Protein AF-A0A538D277-F1 (afdb_monomer_lite)

Foldseek 3Di:
DDWDWDQDPPVGIFTWDWAADDPDDIDTGTPDHDDPPDDWDWDWDDPDAQWIWIDIPNHTDDDIHRGHPPPDDDDDDDDDDDDDPPDPDKDDDPADDDQDWDQDPNDTDGPPDDDDDDADWDADPGGITGDD

pLDDT: mean 78.28, std 13.46, range [47.62, 94.88]

Sequence (132 aa):
MQAGIAAFPQVGLRLYVEEVSRGHARRFADLGPAVVGRRYRVRVVETGRDVWLAFVNEHRVGEAAYLPTTGGSWRPVVTAESWAAGHATCNRYAYRFEAVSTLHSGRWAALADAERLGAGVTRDSSGFSALG

Structure (mmCIF, N/CA/C/O backbone):
data_AF-A0A538D277-F1
#
_entry.id   AF-A0A538D277-F1
#
loop_
_atom_site.group_PDB
_atom_site.id
_atom_site.type_symbol
_atom_site.label_atom_id
_atom_site.label_alt_id
_atom_site.label_comp_id
_atom_site.label_asym_id
_atom_site.label_entity_id
_atom_site.label_seq_id
_atom_site.pdbx_PDB_ins_code
_atom_site.Cartn_x
_atom_site.Cartn_y
_atom_site.Cartn_z
_atom_site.occupancy
_atom_site.B_iso_or_equiv
_atom_site.auth_seq_id
_atom_site.auth_comp_id
_atom_site.auth_asym_id
_atom_site.auth_atom_id
_atom_site.pdbx_PDB_model_num
ATOM 1 N N . MET A 1 1 ? 4.978 0.362 -7.626 1.00 80.19 1 MET A N 1
ATOM 2 C CA . MET A 1 1 ? 5.196 -0.446 -6.409 1.00 80.19 1 MET A CA 1
ATOM 3 C C . MET A 1 1 ? 3.935 -0.324 -5.594 1.00 80.19 1 MET A C 1
ATOM 5 O O . MET A 1 1 ? 3.429 0.785 -5.472 1.00 80.19 1 MET A O 1
ATOM 9 N N . GLN A 1 2 ? 3.440 -1.434 -5.067 1.00 87.62 2 GLN A N 1
ATOM 10 C CA . GLN A 1 2 ? 2.237 -1.476 -4.247 1.00 87.62 2 GLN A CA 1
ATOM 11 C C . GLN A 1 2 ? 2.555 -2.204 -2.943 1.00 87.62 2 GLN A C 1
ATOM 13 O O . GLN A 1 2 ? 3.404 -3.085 -2.921 1.00 87.62 2 GLN A O 1
ATOM 18 N N . ALA A 1 3 ? 1.909 -1.829 -1.848 1.00 91.06 3 ALA A N 1
ATOM 19 C CA . ALA A 1 3 ? 1.977 -2.556 -0.587 1.00 91.06 3 ALA A CA 1
ATOM 20 C C . ALA A 1 3 ? 0.627 -2.436 0.110 1.00 91.06 3 ALA A C 1
ATOM 22 O O . ALA A 1 3 ? -0.028 -1.396 0.012 1.00 91.06 3 ALA A O 1
ATOM 23 N N . GLY A 1 4 ? 0.199 -3.480 0.811 1.00 91.50 4 GLY A N 1
ATOM 24 C CA . GLY A 1 4 ? -1.114 -3.469 1.439 1.00 91.50 4 GLY A CA 1
ATOM 25 C C . GLY A 1 4 ? -1.553 -4.824 1.958 1.00 91.50 4 GLY A C 1
ATOM 26 O O . GLY A 1 4 ? -0.736 -5.656 2.347 1.00 91.50 4 GLY A O 1
ATOM 27 N N . ILE A 1 5 ? -2.869 -5.017 1.980 1.00 90.69 5 ILE A N 1
ATOM 28 C CA . ILE A 1 5 ? -3.522 -6.271 2.351 1.00 90.69 5 ILE A CA 1
ATOM 29 C C . ILE A 1 5 ? -4.198 -6.830 1.102 1.00 90.69 5 ILE A C 1
ATOM 31 O O . ILE A 1 5 ? -4.825 -6.077 0.359 1.00 90.69 5 ILE A O 1
ATOM 35 N N . ALA A 1 6 ? -4.047 -8.129 0.873 1.00 88.19 6 ALA A N 1
ATOM 36 C CA . ALA A 1 6 ? -4.737 -8.874 -0.169 1.00 88.19 6 ALA A CA 1
ATOM 37 C C . ALA A 1 6 ? -5.503 -10.040 0.463 1.00 88.19 6 ALA A C 1
ATOM 39 O O . ALA A 1 6 ? -5.053 -10.625 1.448 1.00 88.19 6 ALA A O 1
ATOM 40 N N . ALA A 1 7 ? -6.660 -10.378 -0.100 1.00 85.75 7 ALA A N 1
ATOM 41 C CA . ALA A 1 7 ? -7.422 -11.562 0.276 1.00 85.75 7 ALA A CA 1
ATOM 42 C C . ALA A 1 7 ? -7.285 -12.622 -0.816 1.00 85.75 7 ALA A C 1
ATOM 44 O O . ALA A 1 7 ? -7.560 -12.344 -1.981 1.00 85.75 7 ALA A O 1
ATOM 45 N N . PHE A 1 8 ? -6.913 -13.837 -0.427 1.00 83.12 8 PHE A N 1
ATOM 46 C CA . PHE A 1 8 ? -6.818 -14.974 -1.335 1.00 83.12 8 PHE A CA 1
ATOM 47 C C . PHE A 1 8 ? -7.792 -16.076 -0.910 1.00 83.12 8 PHE A C 1
ATOM 49 O O . PHE A 1 8 ? -7.876 -16.383 0.288 1.00 83.12 8 PHE A O 1
ATOM 56 N N . PRO A 1 9 ? -8.508 -16.711 -1.857 1.00 79.25 9 PRO A N 1
ATOM 57 C CA . PRO A 1 9 ? -9.301 -17.899 -1.564 1.00 79.25 9 PRO A CA 1
ATOM 58 C C . PRO A 1 9 ? -8.444 -18.963 -0.871 1.00 79.25 9 PRO A C 1
ATOM 60 O O . PRO A 1 9 ? -7.307 -19.190 -1.274 1.00 79.25 9 PRO A O 1
ATOM 63 N N . GLN A 1 10 ? -8.981 -19.599 0.175 1.00 81.38 10 GLN A N 1
ATOM 64 C CA . GLN A 1 10 ? -8.355 -20.691 0.949 1.00 81.38 10 GLN A CA 1
ATOM 65 C C . GLN A 1 10 ? -7.078 -20.333 1.740 1.00 81.38 10 GLN A C 1
ATOM 67 O O . GLN A 1 10 ? -6.787 -20.993 2.732 1.00 81.38 10 GLN A O 1
ATOM 72 N N . VAL A 1 11 ? -6.352 -19.278 1.364 1.00 86.94 11 VAL A N 1
ATOM 73 C CA . VAL A 1 11 ? -5.136 -18.804 2.051 1.00 86.94 11 VAL A CA 1
ATOM 74 C C . VAL A 1 11 ? -5.453 -17.720 3.090 1.00 86.94 11 VAL A C 1
ATOM 76 O O . VAL A 1 11 ? -4.772 -17.615 4.110 1.00 86.94 11 VAL A O 1
ATOM 79 N N . GLY A 1 12 ? -6.504 -16.926 2.863 1.00 87.44 12 GLY A N 1
ATOM 80 C CA . GLY A 1 12 ? -6.930 -15.856 3.765 1.00 87.44 12 GLY A CA 1
ATOM 81 C C . GLY A 1 12 ? -6.274 -14.505 3.468 1.00 87.44 12 GLY A C 1
ATOM 82 O O . GLY A 1 12 ? -5.840 -14.235 2.347 1.00 87.44 12 GLY A O 1
ATOM 83 N N . LEU A 1 13 ? -6.257 -13.621 4.469 1.00 91.06 13 LEU A N 1
ATOM 84 C CA . LEU A 1 13 ? -5.731 -12.261 4.329 1.00 91.06 13 LEU A CA 1
ATOM 85 C C . LEU A 1 13 ? -4.214 -12.249 4.498 1.00 91.06 13 LEU A C 1
ATOM 87 O O . LEU A 1 13 ? -3.702 -12.769 5.490 1.00 91.06 13 LEU A O 1
ATOM 91 N N . ARG A 1 14 ? -3.498 -11.606 3.578 1.00 93.88 14 ARG A N 1
ATOM 92 C CA . ARG A 1 14 ? -2.037 -11.485 3.591 1.00 93.88 14 ARG A CA 1
ATOM 93 C C . ARG A 1 14 ? -1.625 -10.025 3.526 1.00 93.88 14 ARG A C 1
ATOM 95 O O . ARG A 1 14 ? -2.167 -9.266 2.723 1.00 93.88 14 ARG A O 1
ATOM 102 N N . LEU A 1 15 ? -0.661 -9.639 4.354 1.00 94.25 15 LEU A N 1
ATOM 103 C CA . LEU A 1 15 ? 0.111 -8.427 4.110 1.00 94.25 15 LEU A CA 1
ATOM 104 C C . LEU A 1 15 ? 1.091 -8.701 2.978 1.00 94.25 15 LEU A C 1
ATOM 106 O O . LEU A 1 15 ? 1.681 -9.777 2.919 1.00 94.25 15 LEU A O 1
ATOM 110 N N . TYR A 1 16 ? 1.294 -7.724 2.105 1.00 94.12 16 TYR A N 1
ATOM 111 C CA . TYR A 1 16 ? 2.196 -7.899 0.978 1.00 94.12 16 TYR A CA 1
ATOM 112 C C . TYR A 1 16 ? 2.865 -6.607 0.539 1.00 94.12 16 TYR A C 1
ATOM 114 O O . TYR A 1 16 ? 2.429 -5.497 0.865 1.00 94.12 16 TYR A O 1
ATOM 122 N N . VAL A 1 17 ? 3.900 -6.792 -0.270 1.00 93.44 17 VAL A N 1
ATOM 123 C CA . VAL A 1 17 ? 4.508 -5.762 -1.102 1.00 93.44 17 VAL A CA 1
ATOM 124 C C . VAL A 1 17 ? 4.767 -6.324 -2.500 1.00 93.44 17 VAL A C 1
ATOM 126 O O . VAL A 1 17 ? 5.163 -7.475 -2.659 1.00 93.44 17 VAL A O 1
ATOM 129 N N . GLU A 1 18 ? 4.507 -5.524 -3.526 1.00 89.12 18 GLU A N 1
ATOM 130 C CA . GLU A 1 18 ? 4.946 -5.794 -4.888 1.00 89.12 18 GLU A CA 1
ATOM 131 C C . GLU A 1 18 ? 6.351 -5.249 -5.086 1.00 89.12 18 GLU A C 1
ATOM 133 O O . GLU A 1 18 ? 6.581 -4.036 -5.081 1.00 89.12 18 GLU A O 1
ATOM 138 N N . GLU A 1 19 ? 7.285 -6.154 -5.313 1.00 86.94 19 GLU A N 1
ATOM 139 C CA . GLU A 1 19 ? 8.664 -5.823 -5.619 1.00 86.94 19 GLU A CA 1
ATOM 140 C C . GLU A 1 19 ? 8.872 -5.803 -7.129 1.00 86.94 19 GLU A C 1
ATOM 142 O O . GLU A 1 19 ? 8.333 -6.631 -7.868 1.00 86.94 19 GLU A O 1
ATOM 147 N N . VAL A 1 20 ? 9.678 -4.854 -7.595 1.00 83.19 20 VAL A N 1
ATOM 148 C CA . VAL A 1 20 ? 10.060 -4.751 -9.004 1.00 83.19 20 VAL A CA 1
ATOM 149 C C . VAL A 1 20 ? 11.565 -4.569 -9.064 1.00 83.19 20 VAL A C 1
ATOM 151 O O . VAL A 1 20 ? 12.077 -3.509 -8.720 1.00 83.19 20 VAL A O 1
ATOM 154 N N . SER A 1 21 ? 12.291 -5.605 -9.468 1.00 77.75 21 SER A N 1
ATOM 155 C CA . SER A 1 21 ? 13.742 -5.529 -9.660 1.00 77.75 21 SER A CA 1
ATOM 156 C C . SER A 1 21 ? 14.070 -5.094 -11.092 1.00 77.75 21 SER A C 1
ATOM 158 O O . SER A 1 21 ? 13.259 -5.256 -12.003 1.00 77.75 21 SER A O 1
ATOM 160 N N . ARG A 1 22 ? 15.270 -4.540 -11.312 1.00 77.62 22 ARG A N 1
ATOM 161 C CA . ARG A 1 22 ? 15.720 -4.047 -12.628 1.00 77.62 22 ARG A CA 1
ATOM 162 C C . ARG A 1 22 ? 15.534 -5.098 -13.727 1.00 77.62 22 ARG A C 1
ATOM 164 O O . ARG A 1 22 ? 16.226 -6.106 -13.721 1.00 77.62 22 ARG A O 1
ATOM 171 N N . GLY A 1 23 ? 14.632 -4.841 -14.673 1.00 70.88 23 GLY A N 1
ATOM 172 C CA . GLY A 1 23 ? 14.391 -5.727 -15.819 1.00 70.88 23 GLY A CA 1
ATOM 173 C C . GLY A 1 23 ? 13.639 -7.025 -15.498 1.00 70.88 23 GLY A C 1
ATOM 174 O O . GLY A 1 23 ? 13.483 -7.855 -16.388 1.00 70.88 23 GLY A O 1
ATOM 175 N N . HIS A 1 24 ? 13.152 -7.207 -14.267 1.00 75.00 24 HIS A N 1
ATOM 176 C CA . HIS A 1 24 ? 12.383 -8.385 -13.870 1.00 75.00 24 HIS A CA 1
ATOM 177 C C . HIS A 1 24 ? 10.880 -8.098 -13.823 1.00 75.00 24 HIS A C 1
ATOM 179 O O . HIS A 1 24 ? 10.436 -6.964 -13.632 1.00 75.00 24 HIS A O 1
ATOM 185 N N . ALA A 1 25 ? 10.089 -9.163 -13.968 1.00 77.56 25 ALA A N 1
ATOM 186 C CA . ALA A 1 25 ? 8.656 -9.112 -13.723 1.00 77.56 25 ALA A CA 1
ATOM 187 C C . ALA A 1 25 ? 8.358 -8.728 -12.264 1.00 77.56 25 ALA A C 1
ATOM 189 O O . ALA A 1 25 ? 9.145 -9.005 -11.355 1.00 77.56 25 ALA A O 1
ATOM 190 N N . ARG A 1 26 ? 7.190 -8.115 -12.047 1.00 83.25 26 ARG A N 1
ATOM 191 C CA . ARG A 1 26 ? 6.679 -7.815 -10.705 1.00 83.25 26 ARG A CA 1
ATOM 192 C C . ARG A 1 26 ? 6.584 -9.099 -9.876 1.00 83.25 26 ARG A C 1
ATOM 194 O O . ARG A 1 26 ? 6.103 -10.119 -10.372 1.00 83.25 26 ARG A O 1
ATOM 201 N N . ARG A 1 27 ? 7.003 -9.038 -8.615 1.00 87.44 27 ARG A N 1
ATOM 202 C CA . ARG A 1 27 ? 6.938 -10.155 -7.670 1.00 87.44 27 ARG A CA 1
ATOM 203 C C . ARG A 1 27 ? 6.036 -9.793 -6.502 1.00 87.44 27 ARG A C 1
ATOM 205 O O . ARG A 1 27 ? 6.244 -8.776 -5.850 1.00 87.44 27 ARG A O 1
ATOM 212 N N . PHE A 1 28 ? 5.067 -10.653 -6.211 1.00 89.81 28 PHE A N 1
ATOM 213 C CA . PHE A 1 28 ? 4.292 -10.574 -4.978 1.00 89.81 28 PHE A CA 1
ATOM 214 C C . PHE A 1 28 ? 5.131 -11.137 -3.825 1.00 89.81 28 PHE A C 1
ATOM 216 O O . PHE A 1 28 ? 5.440 -12.330 -3.804 1.00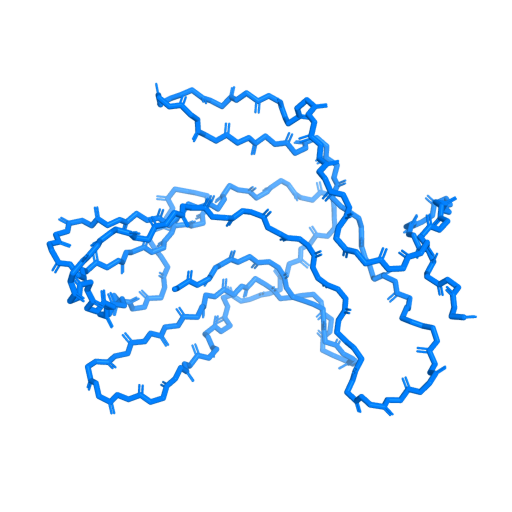 89.81 28 PHE A O 1
ATOM 223 N N . ALA A 1 29 ? 5.525 -10.286 -2.882 1.00 91.56 29 ALA A N 1
ATOM 224 C CA . ALA A 1 29 ? 6.208 -10.696 -1.664 1.00 91.56 29 ALA A CA 1
ATOM 225 C C . ALA A 1 29 ? 5.205 -10.738 -0.506 1.00 91.56 29 ALA A C 1
ATOM 227 O O . ALA A 1 29 ? 4.703 -9.708 -0.052 1.00 91.56 29 ALA A O 1
ATOM 228 N N . ASP A 1 30 ? 4.911 -11.951 -0.046 1.00 93.81 30 ASP A N 1
ATOM 229 C CA . ASP A 1 30 ? 4.047 -12.209 1.101 1.00 93.81 30 ASP A CA 1
ATOM 230 C C . ASP A 1 30 ? 4.791 -11.900 2.410 1.00 93.81 30 ASP A C 1
ATOM 232 O O . ASP A 1 30 ? 5.855 -12.454 2.681 1.00 93.81 30 ASP A O 1
ATOM 236 N N . LEU A 1 31 ? 4.226 -11.003 3.217 1.00 94.56 31 LEU A N 1
ATOM 237 C CA . LEU A 1 31 ? 4.787 -10.542 4.490 1.00 94.56 31 LEU A CA 1
ATOM 238 C C . LEU A 1 31 ? 4.158 -11.244 5.702 1.00 94.56 31 LEU A C 1
ATOM 240 O O . LEU A 1 31 ? 4.471 -10.903 6.843 1.00 94.56 31 LEU A O 1
ATOM 244 N N . GLY A 1 32 ? 3.260 -12.203 5.473 1.00 94.44 32 GLY A N 1
ATOM 245 C CA . GLY A 1 32 ? 2.560 -12.941 6.515 1.00 94.44 32 GLY A CA 1
ATOM 246 C C . GLY A 1 32 ? 1.060 -12.643 6.585 1.00 94.44 32 GLY A C 1
ATOM 247 O O . GLY A 1 32 ? 0.524 -11.819 5.837 1.00 94.44 32 GLY A O 1
ATOM 248 N N . PRO A 1 33 ? 0.347 -13.319 7.502 1.00 94.88 33 PRO A N 1
ATOM 249 C CA . PRO A 1 33 ? -1.089 -13.149 7.659 1.00 94.88 33 PRO A CA 1
ATOM 250 C C . PRO A 1 33 ? -1.451 -11.734 8.134 1.00 94.88 33 PRO A C 1
ATOM 252 O O . PRO A 1 33 ? -0.850 -11.185 9.062 1.00 94.88 33 PRO A O 1
ATOM 255 N N . ALA A 1 34 ? -2.485 -11.163 7.520 1.00 93.00 34 ALA A N 1
ATOM 256 C CA . ALA A 1 34 ? -3.144 -9.961 8.007 1.00 93.00 34 ALA A CA 1
ATOM 257 C C . ALA A 1 34 ? -4.304 -10.336 8.943 1.00 93.00 34 ALA A C 1
ATOM 259 O O . ALA A 1 34 ? -4.993 -11.334 8.740 1.00 93.00 34 ALA A O 1
ATOM 260 N N . VAL A 1 35 ? -4.524 -9.524 9.976 1.00 91.19 35 VAL A N 1
ATOM 261 C CA . VAL A 1 35 ? -5.494 -9.784 11.044 1.00 91.19 35 VAL A CA 1
ATOM 262 C C . VAL A 1 35 ? -6.569 -8.706 11.020 1.00 91.19 35 VAL A C 1
ATOM 264 O O . VAL A 1 35 ? -6.269 -7.513 11.085 1.00 91.19 35 VAL A O 1
ATOM 267 N N . VAL A 1 36 ? -7.833 -9.123 10.948 1.00 87.00 36 VAL A N 1
ATOM 268 C CA . VAL A 1 36 ? -8.981 -8.213 11.054 1.00 87.00 36 VAL A CA 1
ATOM 269 C C . VAL A 1 36 ? -8.992 -7.549 12.434 1.00 87.00 36 VAL A C 1
ATOM 271 O O . VAL A 1 36 ? -8.677 -8.177 13.440 1.00 87.00 36 VAL A O 1
ATOM 274 N N . GLY A 1 37 ? -9.327 -6.259 12.480 1.00 88.19 37 GLY A N 1
ATOM 275 C CA . GLY A 1 37 ? -9.318 -5.464 13.714 1.00 88.19 37 GLY A CA 1
ATOM 276 C C . GLY A 1 37 ? -7.936 -4.936 14.114 1.00 88.19 37 GLY A C 1
ATOM 277 O O . GLY A 1 37 ? -7.836 -4.101 15.013 1.00 88.19 37 GLY A O 1
ATOM 278 N N . ARG A 1 38 ? -6.860 -5.350 13.429 1.00 91.31 38 ARG A N 1
ATOM 279 C CA . ARG A 1 38 ? -5.524 -4.785 13.633 1.00 91.31 38 ARG A CA 1
ATOM 280 C C . ARG A 1 38 ? -5.307 -3.565 12.739 1.00 91.31 38 ARG A C 1
ATOM 282 O O . ARG A 1 38 ? -5.574 -3.590 11.541 1.00 91.31 38 ARG A O 1
ATOM 289 N N . ARG A 1 39 ? -4.749 -2.500 13.321 1.00 90.69 39 ARG A N 1
ATOM 290 C CA . ARG A 1 39 ? -4.290 -1.324 12.573 1.00 90.69 39 ARG A CA 1
ATOM 291 C C . ARG A 1 39 ? -2.944 -1.613 11.909 1.00 90.69 39 ARG A C 1
ATOM 293 O O . ARG A 1 39 ? -2.015 -2.075 12.570 1.00 90.69 39 ARG A O 1
ATOM 300 N N . TYR A 1 40 ? -2.835 -1.255 10.634 1.00 91.44 40 TYR A N 1
ATOM 301 C CA . TYR A 1 40 ? -1.597 -1.313 9.864 1.00 91.44 40 TYR A CA 1
ATOM 302 C C . TYR A 1 40 ? -1.244 0.077 9.342 1.00 91.44 40 TYR A C 1
ATOM 304 O O . TYR A 1 40 ? -2.102 0.775 8.806 1.00 91.44 40 TYR A O 1
ATOM 312 N N . ARG A 1 41 ? 0.019 0.482 9.494 1.00 91.69 41 ARG A N 1
ATOM 313 C CA . ARG A 1 41 ? 0.567 1.670 8.828 1.00 91.69 41 ARG A CA 1
ATOM 314 C C . ARG A 1 41 ? 1.398 1.215 7.649 1.00 91.69 41 ARG A C 1
ATOM 316 O O . ARG A 1 41 ? 2.438 0.602 7.856 1.00 91.69 41 ARG A O 1
ATOM 323 N N . VAL A 1 42 ? 0.936 1.495 6.441 1.00 91.12 42 VAL A N 1
ATOM 324 C CA . VAL A 1 42 ? 1.656 1.150 5.215 1.00 91.12 42 VAL A CA 1
ATOM 325 C C . VAL A 1 42 ? 2.169 2.432 4.586 1.00 91.12 42 VAL A C 1
ATOM 327 O O . VAL A 1 42 ? 1.432 3.412 4.475 1.00 91.12 42 VAL A O 1
ATOM 330 N N . ARG A 1 43 ? 3.441 2.436 4.200 1.00 89.56 43 ARG A N 1
ATOM 331 C CA . ARG A 1 43 ? 4.082 3.574 3.548 1.00 89.56 43 ARG A CA 1
ATOM 332 C C . ARG A 1 43 ? 5.017 3.073 2.459 1.00 89.56 43 ARG A C 1
ATOM 334 O O . ARG A 1 43 ? 5.807 2.167 2.694 1.00 89.56 43 ARG A O 1
ATOM 341 N N . VAL A 1 44 ? 4.950 3.696 1.291 1.00 88.88 44 VAL A N 1
ATOM 342 C CA . VAL A 1 44 ? 5.896 3.491 0.192 1.00 88.88 44 VAL A CA 1
ATOM 343 C C . VAL A 1 44 ? 6.535 4.839 -0.104 1.00 88.88 44 VAL A C 1
ATOM 345 O O . VAL A 1 44 ? 5.830 5.843 -0.184 1.00 88.88 44 VAL A O 1
ATOM 348 N N . VAL A 1 45 ? 7.862 4.883 -0.190 1.00 87.62 45 VAL A N 1
ATOM 349 C CA . VAL A 1 45 ? 8.614 6.125 -0.413 1.00 87.62 45 VAL A CA 1
ATOM 350 C C . VAL A 1 45 ? 9.713 5.918 -1.435 1.00 87.62 45 VAL A C 1
ATOM 352 O O . VAL A 1 45 ? 10.375 4.883 -1.435 1.00 87.62 45 VAL A O 1
ATOM 355 N N . GLU A 1 46 ? 9.925 6.928 -2.267 1.00 87.75 46 GLU A N 1
ATOM 356 C CA . GLU A 1 46 ? 11.122 7.041 -3.088 1.00 87.75 46 GLU A CA 1
ATOM 357 C C . GLU A 1 46 ? 12.269 7.547 -2.201 1.00 87.75 46 GLU A C 1
ATOM 359 O O . GLU A 1 46 ? 12.173 8.622 -1.610 1.00 87.75 46 GLU A O 1
ATOM 364 N N . THR A 1 47 ? 13.330 6.755 -2.042 1.00 88.62 47 THR A N 1
ATOM 365 C CA . THR A 1 47 ? 14.498 7.114 -1.207 1.00 88.62 47 THR A CA 1
ATOM 366 C C . THR A 1 47 ? 15.695 7.596 -2.020 1.00 88.62 47 THR A C 1
ATOM 368 O O . THR A 1 47 ? 16.680 8.070 -1.464 1.00 88.62 47 THR A O 1
ATOM 371 N N . GLY A 1 48 ? 15.619 7.456 -3.336 1.00 85.81 48 GLY A N 1
ATOM 372 C CA . GLY A 1 48 ? 16.576 7.932 -4.322 1.00 85.81 48 GLY A CA 1
ATOM 373 C C . GLY A 1 48 ? 15.935 7.806 -5.697 1.00 85.81 48 GLY A C 1
ATOM 374 O O . GLY A 1 48 ? 14.913 7.137 -5.820 1.00 85.81 48 GLY A O 1
ATOM 375 N N . ARG A 1 49 ? 16.517 8.431 -6.724 1.00 86.81 49 ARG A N 1
ATOM 376 C CA . ARG A 1 49 ? 15.928 8.433 -8.070 1.00 86.81 49 ARG A CA 1
ATOM 377 C C . ARG A 1 49 ? 15.582 7.012 -8.521 1.00 86.81 49 ARG A C 1
ATOM 379 O O . ARG A 1 49 ? 16.474 6.166 -8.600 1.00 86.81 49 ARG A O 1
ATOM 386 N N . ASP A 1 50 ? 14.307 6.788 -8.829 1.00 86.62 50 ASP A N 1
ATOM 387 C CA . ASP A 1 50 ? 13.742 5.519 -9.292 1.00 86.62 50 ASP A CA 1
ATOM 388 C C . ASP A 1 50 ? 13.792 4.373 -8.260 1.00 86.62 50 ASP A C 1
ATOM 390 O O . ASP A 1 50 ? 13.465 3.235 -8.598 1.00 86.62 50 ASP A O 1
ATOM 394 N N . VAL A 1 51 ? 14.202 4.625 -7.012 1.00 88.56 51 VAL A N 1
ATOM 395 C CA . VAL A 1 51 ? 14.367 3.604 -5.965 1.00 88.56 51 VAL A CA 1
ATOM 396 C C . VAL A 1 51 ? 13.326 3.794 -4.875 1.00 88.56 51 VAL A C 1
ATOM 398 O O . VAL A 1 51 ? 13.317 4.798 -4.163 1.00 88.56 51 VAL A O 1
ATOM 401 N N . TRP A 1 52 ? 12.494 2.774 -4.702 1.00 90.06 52 TRP A N 1
ATOM 402 C CA . TRP A 1 52 ? 11.345 2.791 -3.810 1.00 90.06 52 TRP A CA 1
ATOM 403 C C . TRP A 1 52 ? 11.478 1.738 -2.713 1.00 90.06 52 TRP A C 1
ATOM 405 O O . TRP A 1 52 ? 11.864 0.596 -2.970 1.00 90.06 52 TRP A O 1
ATOM 415 N N . LEU A 1 53 ? 11.129 2.121 -1.486 1.00 91.62 53 LEU A N 1
ATOM 416 C CA . LEU A 1 53 ? 11.089 1.246 -0.316 1.00 91.62 53 LEU A CA 1
ATOM 417 C C . LEU A 1 53 ? 9.682 1.207 0.279 1.00 91.62 53 LEU A C 1
ATOM 419 O O . LEU A 1 53 ? 9.007 2.236 0.364 1.00 91.62 53 LEU A O 1
ATOM 423 N N . ALA A 1 54 ? 9.277 0.031 0.761 1.00 92.81 54 ALA A N 1
ATOM 424 C CA . ALA A 1 54 ? 8.042 -0.157 1.510 1.00 92.81 54 ALA A CA 1
ATOM 425 C C . ALA A 1 54 ? 8.301 -0.328 3.008 1.00 92.81 54 ALA A C 1
ATOM 427 O O . ALA A 1 54 ? 9.307 -0.889 3.445 1.00 92.81 54 ALA A O 1
ATOM 428 N N . PHE A 1 55 ? 7.340 0.148 3.791 1.00 93.06 55 PHE A N 1
ATOM 429 C CA . PHE A 1 55 ? 7.326 0.076 5.238 1.00 93.06 55 PHE A CA 1
ATOM 430 C C . PHE A 1 55 ? 5.954 -0.389 5.716 1.00 93.06 55 PHE A C 1
ATOM 432 O O . PHE A 1 55 ? 4.926 0.122 5.262 1.00 93.06 55 PHE A O 1
ATOM 439 N N . VAL A 1 56 ? 5.943 -1.314 6.675 1.00 93.56 56 VAL A N 1
ATOM 440 C CA . VAL A 1 56 ? 4.744 -1.723 7.414 1.00 93.56 56 VAL A CA 1
ATOM 441 C C . VAL A 1 56 ? 5.007 -1.522 8.897 1.00 93.56 56 VAL A C 1
ATOM 443 O O . VAL A 1 56 ? 5.972 -2.045 9.446 1.00 93.56 56 VAL A O 1
ATOM 446 N N . ASN A 1 57 ? 4.145 -0.753 9.559 1.00 92.88 57 ASN A N 1
ATOM 447 C CA . ASN A 1 57 ? 4.296 -0.365 10.961 1.00 92.88 57 ASN A CA 1
ATOM 448 C C . ASN A 1 57 ? 5.697 0.204 11.248 1.00 92.88 57 ASN A C 1
ATOM 450 O O . ASN A 1 57 ? 6.341 -0.202 12.208 1.00 92.88 57 ASN A O 1
ATOM 454 N N . GLU A 1 58 ? 6.166 1.104 10.379 1.00 92.31 58 GLU A N 1
ATOM 455 C CA . GLU A 1 58 ? 7.500 1.738 10.400 1.00 92.31 58 GLU A CA 1
ATOM 456 C C . GLU A 1 58 ? 8.705 0.812 10.153 1.00 92.31 58 GLU A C 1
ATOM 458 O O . GLU A 1 58 ? 9.831 1.296 10.054 1.00 92.31 58 GLU A O 1
ATOM 463 N N . HIS A 1 59 ? 8.501 -0.492 9.964 1.00 94.62 59 HIS A N 1
ATOM 464 C CA . HIS A 1 59 ? 9.578 -1.426 9.639 1.00 94.62 59 HIS A CA 1
ATOM 465 C C . HIS A 1 59 ? 9.722 -1.551 8.125 1.00 94.62 59 HIS A C 1
ATOM 467 O O . HIS A 1 59 ? 8.720 -1.731 7.432 1.00 94.62 59 HIS A O 1
ATOM 473 N N . ARG A 1 60 ? 10.957 -1.478 7.609 1.00 94.75 60 ARG A N 1
ATOM 474 C CA . ARG A 1 60 ? 11.244 -1.762 6.193 1.00 94.75 60 ARG A CA 1
ATOM 475 C C . ARG A 1 60 ? 10.853 -3.207 5.887 1.00 94.75 60 ARG A C 1
ATOM 477 O O . ARG A 1 60 ? 11.238 -4.112 6.624 1.00 94.75 60 ARG A O 1
ATOM 484 N N . VAL A 1 61 ? 10.127 -3.409 4.794 1.00 93.31 61 VAL A N 1
ATOM 485 C CA . VAL A 1 61 ? 9.680 -4.729 4.338 1.00 93.31 61 VAL A CA 1
ATOM 486 C C . VAL A 1 61 ? 10.017 -4.942 2.869 1.00 93.31 61 VAL A C 1
ATOM 488 O O . VAL A 1 61 ? 10.014 -3.991 2.086 1.00 93.31 61 VAL A O 1
ATOM 491 N N . GLY A 1 62 ? 10.272 -6.200 2.516 1.00 89.25 62 GLY A N 1
ATOM 492 C CA . GLY A 1 62 ? 10.641 -6.599 1.163 1.00 89.25 62 GLY A CA 1
ATOM 493 C C . GLY A 1 62 ? 11.955 -5.993 0.669 1.00 89.25 62 GLY A C 1
ATOM 494 O O . GLY A 1 62 ? 12.719 -5.359 1.410 1.00 89.25 62 GLY A O 1
ATOM 495 N N . GLU A 1 63 ? 12.201 -6.207 -0.615 1.00 89.50 63 GLU A N 1
ATOM 496 C CA . GLU A 1 63 ? 13.330 -5.638 -1.339 1.00 89.50 63 GLU A CA 1
ATOM 497 C C . GLU A 1 63 ? 13.040 -4.246 -1.906 1.00 89.50 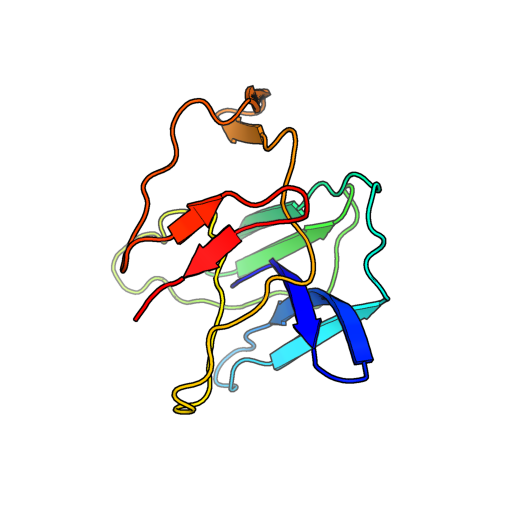63 GLU A C 1
ATOM 499 O O . GLU A 1 63 ? 11.895 -3.809 -2.040 1.00 89.50 63 GLU A O 1
ATOM 504 N N . ALA A 1 64 ? 14.112 -3.524 -2.245 1.00 89.00 64 ALA A N 1
ATOM 505 C CA . ALA A 1 64 ? 13.980 -2.247 -2.934 1.00 89.00 64 ALA A CA 1
ATOM 506 C C . ALA A 1 64 ? 13.417 -2.457 -4.345 1.00 89.00 64 ALA A C 1
ATOM 508 O O . ALA A 1 64 ? 13.909 -3.298 -5.100 1.00 89.00 64 ALA A O 1
ATOM 509 N N . ALA A 1 65 ? 12.417 -1.657 -4.716 1.00 88.19 65 ALA A N 1
ATOM 510 C CA . ALA A 1 65 ? 11.879 -1.656 -6.066 1.00 88.19 65 ALA A CA 1
ATOM 511 C C . ALA A 1 65 ? 12.569 -0.582 -6.916 1.00 88.19 65 ALA A C 1
ATOM 513 O O . ALA A 1 65 ? 12.694 0.567 -6.494 1.00 88.19 65 ALA A O 1
ATOM 514 N N . TYR A 1 66 ? 12.983 -0.949 -8.127 1.00 87.94 66 TYR A N 1
ATOM 515 C CA . TYR A 1 66 ? 13.470 -0.024 -9.142 1.00 87.94 66 TYR A CA 1
ATOM 516 C C . TYR A 1 66 ? 12.363 0.257 -10.159 1.00 87.94 66 TYR A C 1
ATOM 518 O O . TYR A 1 66 ? 11.955 -0.633 -10.907 1.00 87.94 66 TYR A O 1
ATOM 526 N N . LEU A 1 67 ? 11.875 1.494 -10.181 1.00 84.88 67 LEU A N 1
ATOM 527 C CA . LEU A 1 67 ? 10.781 1.944 -11.037 1.00 84.88 67 LEU A CA 1
ATOM 528 C C . LEU A 1 67 ? 11.197 3.225 -11.759 1.00 84.88 67 LEU A C 1
ATOM 530 O O . LEU A 1 67 ? 11.015 4.309 -11.200 1.00 84.88 67 LEU A O 1
ATOM 534 N N . PRO A 1 68 ? 11.756 3.110 -12.978 1.00 84.44 68 PRO A N 1
ATOM 535 C CA . PRO A 1 68 ? 12.265 4.258 -13.704 1.00 84.44 68 PRO A CA 1
ATOM 536 C C . PRO A 1 68 ? 11.145 5.236 -14.043 1.00 84.44 68 PRO A C 1
ATOM 538 O O . PRO A 1 68 ? 10.129 4.857 -14.629 1.00 84.44 68 PRO A O 1
ATOM 541 N N . THR A 1 69 ? 11.349 6.508 -13.710 1.00 72.25 69 THR A N 1
ATOM 542 C CA . THR A 1 69 ? 10.462 7.599 -14.104 1.00 72.25 69 THR A CA 1
ATOM 543 C C . THR A 1 69 ? 11.045 8.341 -15.305 1.00 72.25 69 THR A C 1
ATOM 545 O O . THR A 1 69 ? 11.414 9.514 -15.255 1.00 72.25 69 THR A O 1
ATOM 548 N N . THR A 1 70 ? 11.182 7.654 -16.440 1.00 66.19 70 THR A N 1
ATOM 549 C CA . THR A 1 70 ? 11.596 8.296 -17.697 1.00 66.19 70 THR A CA 1
ATOM 550 C C . THR A 1 70 ? 10.536 9.315 -18.138 1.00 66.19 70 THR A C 1
ATOM 552 O O . THR A 1 70 ? 9.620 8.977 -18.878 1.00 66.19 70 THR A O 1
ATOM 555 N N . GLY A 1 71 ? 10.646 10.556 -17.649 1.00 63.66 71 GLY A N 1
ATOM 556 C CA . GLY A 1 71 ? 9.829 11.705 -18.056 1.00 63.66 71 GLY A CA 1
ATOM 557 C C . GLY A 1 71 ? 8.777 12.211 -17.059 1.00 63.66 71 GLY A C 1
ATOM 558 O O . GLY A 1 71 ? 7.968 13.047 -17.449 1.00 63.66 71 GLY A O 1
ATOM 559 N N . GLY A 1 72 ? 8.748 11.763 -15.797 1.00 68.62 72 GLY A N 1
ATOM 560 C CA . GLY A 1 72 ? 7.728 12.236 -14.847 1.00 68.62 72 GLY A CA 1
ATOM 561 C C . GLY A 1 72 ? 7.937 11.795 -13.400 1.00 68.62 72 GLY A C 1
ATOM 562 O O . GLY A 1 72 ? 9.007 11.323 -13.037 1.00 68.62 72 GLY A O 1
ATOM 563 N N . SER A 1 73 ? 6.909 11.951 -12.568 1.00 71.00 73 SER A N 1
ATOM 564 C CA . SER A 1 73 ? 6.843 11.392 -11.215 1.00 71.00 73 SER A CA 1
ATOM 565 C C . SER A 1 73 ? 5.608 10.504 -11.081 1.00 71.00 73 SER A C 1
ATOM 567 O O . SER A 1 73 ? 4.564 10.769 -11.684 1.00 71.00 73 SER A O 1
ATOM 569 N N . TRP A 1 74 ? 5.713 9.434 -10.292 1.00 74.94 74 TRP A N 1
ATOM 570 C CA . TRP A 1 74 ? 4.546 8.631 -9.936 1.00 74.94 74 TRP A CA 1
ATOM 571 C C . TRP A 1 74 ? 3.711 9.389 -8.910 1.00 74.94 74 TRP A C 1
ATOM 573 O O . TRP A 1 74 ? 4.217 9.813 -7.870 1.00 74.94 74 TRP A O 1
ATOM 583 N N . ARG A 1 75 ? 2.415 9.549 -9.184 1.00 75.31 75 ARG A N 1
ATOM 584 C CA . ARG A 1 75 ? 1.484 10.072 -8.182 1.00 75.31 75 ARG A CA 1
ATOM 585 C C . ARG A 1 75 ? 1.172 8.961 -7.176 1.00 75.31 75 ARG A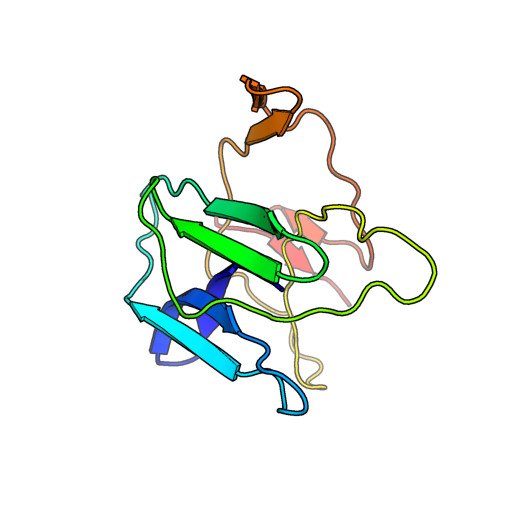 C 1
ATOM 587 O O . ARG A 1 75 ? 0.865 7.849 -7.607 1.00 75.31 75 ARG A O 1
ATOM 594 N N . PRO A 1 76 ? 1.239 9.225 -5.860 1.00 72.94 76 PRO A N 1
ATOM 595 C CA . PRO A 1 76 ? 0.843 8.236 -4.872 1.00 72.94 76 PRO A CA 1
ATOM 596 C C . PRO A 1 76 ? -0.659 7.973 -4.992 1.00 72.94 76 PRO A C 1
ATOM 598 O O . PRO A 1 76 ? -1.456 8.907 -5.074 1.00 72.94 76 PRO A O 1
ATOM 601 N N . VAL A 1 77 ? -1.039 6.698 -4.983 1.00 76.62 77 VAL A N 1
ATOM 602 C CA . VAL A 1 77 ? -2.435 6.257 -5.010 1.00 76.62 77 VAL A CA 1
ATOM 603 C C . VAL A 1 77 ? -2.654 5.307 -3.841 1.00 76.62 77 VAL A C 1
ATOM 605 O O . VAL A 1 77 ? -1.844 4.414 -3.597 1.00 76.62 77 VAL A O 1
ATOM 608 N N . VAL A 1 78 ? -3.754 5.505 -3.118 1.00 75.56 78 VAL A N 1
ATOM 609 C CA . VAL A 1 78 ? -4.269 4.550 -2.134 1.00 75.56 78 VAL A CA 1
ATOM 610 C C . VAL A 1 78 ? -5.574 4.018 -2.698 1.00 75.56 78 VAL A C 1
ATOM 612 O O . VAL A 1 78 ? -6.478 4.797 -2.987 1.00 75.56 78 VAL A O 1
ATOM 615 N N . THR A 1 79 ? -5.660 2.706 -2.884 1.00 75.00 79 THR A N 1
ATOM 616 C CA . THR A 1 79 ? -6.826 2.057 -3.486 1.00 75.00 79 THR A CA 1
ATOM 617 C C . THR A 1 79 ? -7.224 0.815 -2.697 1.00 75.00 79 THR A C 1
ATOM 619 O O . THR A 1 79 ? -6.401 0.200 -2.015 1.00 75.00 79 THR A O 1
ATOM 622 N N . ALA A 1 80 ? -8.499 0.456 -2.800 1.00 72.38 80 ALA A N 1
ATOM 623 C CA . ALA A 1 80 ? -9.024 -0.837 -2.405 1.00 72.38 80 ALA A CA 1
ATOM 624 C C . ALA A 1 80 ? -9.681 -1.448 -3.642 1.00 72.38 80 ALA A C 1
ATOM 626 O O . ALA A 1 80 ? -10.611 -0.870 -4.200 1.00 72.38 80 ALA A O 1
ATOM 627 N N . GLU A 1 81 ? -9.194 -2.608 -4.069 1.00 68.81 81 GLU A N 1
ATOM 628 C CA . GLU A 1 81 ? -9.691 -3.289 -5.259 1.00 68.81 81 GLU A CA 1
ATOM 629 C C . GLU A 1 81 ? -10.288 -4.644 -4.878 1.00 68.81 81 GLU A C 1
ATOM 631 O O . GLU A 1 81 ? -9.743 -5.374 -4.049 1.00 68.81 81 GLU A O 1
ATOM 636 N N . SER A 1 82 ? -11.412 -4.984 -5.504 1.00 67.00 82 SER A N 1
ATOM 637 C CA . SER A 1 82 ? -11.902 -6.359 -5.580 1.00 67.00 82 SER A CA 1
ATOM 638 C C . SER A 1 82 ? -11.758 -6.839 -7.014 1.00 67.00 82 SER A C 1
ATOM 640 O O . SER A 1 82 ? -12.494 -6.385 -7.893 1.00 67.00 82 SER A O 1
ATOM 642 N N . TRP A 1 83 ? -10.833 -7.760 -7.247 1.00 61.94 83 TRP A N 1
ATOM 643 C CA . TRP A 1 83 ? -10.594 -8.306 -8.573 1.00 61.94 83 TRP A CA 1
ATOM 644 C C . TRP A 1 83 ? -11.283 -9.667 -8.733 1.00 61.94 83 TRP A C 1
ATOM 646 O O . TRP A 1 83 ? -11.066 -10.570 -7.927 1.00 61.94 83 TRP A O 1
ATOM 656 N N . ALA A 1 84 ? -12.112 -9.811 -9.773 1.00 61.53 84 ALA A N 1
ATOM 657 C CA . ALA A 1 84 ? -12.640 -11.097 -10.232 1.00 61.53 84 ALA A CA 1
ATOM 658 C C . ALA A 1 84 ? -11.945 -11.474 -11.543 1.00 61.53 84 ALA A C 1
ATOM 660 O O . ALA A 1 84 ? -12.018 -10.726 -12.517 1.00 61.53 84 ALA A O 1
ATOM 661 N N . ALA A 1 85 ? -11.317 -12.648 -11.585 1.00 55.16 85 ALA A N 1
ATOM 662 C CA . ALA A 1 85 ? -10.627 -13.195 -12.754 1.00 55.16 85 ALA A CA 1
ATOM 663 C C . ALA A 1 85 ? -11.588 -13.621 -13.887 1.00 55.16 85 ALA A C 1
ATOM 665 O O . ALA A 1 85 ? -11.621 -14.787 -14.264 1.00 55.16 85 ALA A O 1
ATOM 666 N N . GLY A 1 86 ? -12.429 -12.721 -14.401 1.00 52.22 86 GLY A N 1
ATOM 667 C CA . GLY A 1 86 ? -13.350 -13.019 -15.507 1.00 52.22 86 GLY A CA 1
ATOM 668 C C . GLY A 1 86 ? -14.557 -13.900 -15.150 1.00 52.22 86 GLY A C 1
ATOM 669 O O . GLY A 1 86 ? -15.280 -14.323 -16.047 1.00 52.22 86 GLY A O 1
ATOM 670 N N . HIS A 1 87 ? -14.817 -14.164 -13.866 1.00 53.62 87 HIS A N 1
ATOM 671 C CA . HIS A 1 87 ? -16.028 -14.858 -13.419 1.00 53.62 87 HIS A CA 1
ATOM 672 C C . HIS A 1 87 ? -17.126 -13.857 -13.033 1.00 53.62 87 HIS A C 1
ATOM 674 O O . HIS A 1 87 ? -16.883 -12.927 -12.269 1.00 53.62 87 HIS A O 1
ATOM 680 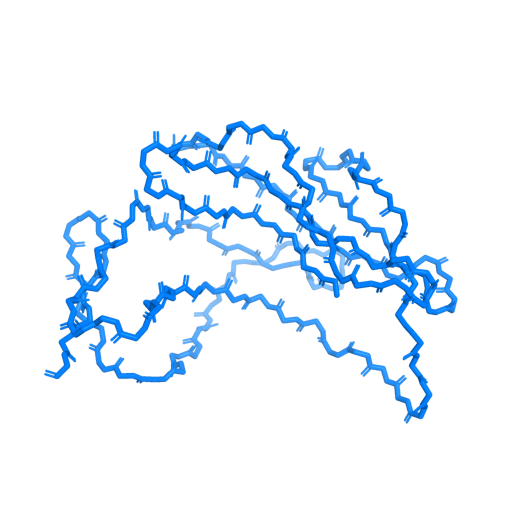N N . ALA A 1 88 ? -18.348 -14.084 -13.525 1.00 51.16 88 ALA A N 1
ATOM 681 C CA . ALA A 1 88 ? -19.536 -13.246 -13.307 1.00 51.16 88 ALA A CA 1
ATOM 682 C C . ALA A 1 88 ? -20.128 -13.317 -11.880 1.00 51.16 88 ALA A C 1
ATOM 684 O O . ALA A 1 88 ? -21.258 -12.898 -11.645 1.00 51.16 88 ALA A O 1
ATOM 685 N N . THR A 1 89 ? -19.409 -13.887 -10.913 1.00 55.72 89 THR A N 1
ATOM 686 C CA . THR A 1 89 ? -19.882 -13.982 -9.530 1.00 55.72 89 THR A CA 1
ATOM 687 C C . THR A 1 89 ? -19.556 -12.699 -8.776 1.00 55.72 89 THR A C 1
ATOM 689 O O . THR A 1 89 ? -18.402 -12.274 -8.775 1.00 55.72 89 THR A O 1
ATOM 692 N N . CYS A 1 90 ? -20.545 -12.112 -8.091 1.00 57.38 90 CYS A N 1
ATOM 693 C CA . CYS A 1 90 ? -20.338 -10.966 -7.205 1.00 57.38 90 CYS A CA 1
ATOM 694 C C . CYS A 1 90 ? -19.176 -11.239 -6.237 1.00 57.38 90 CYS A C 1
ATOM 696 O O . CYS A 1 90 ? -19.235 -12.175 -5.433 1.00 57.38 90 CYS A O 1
ATOM 698 N N . ASN A 1 91 ? -18.135 -10.406 -6.285 1.00 57.22 91 ASN A N 1
ATOM 699 C CA . ASN A 1 91 ? -17.060 -10.455 -5.303 1.00 57.22 91 ASN A CA 1
ATOM 700 C C . ASN A 1 91 ? -17.637 -10.139 -3.920 1.00 57.22 91 ASN A C 1
ATOM 702 O O . ASN A 1 91 ? -18.180 -9.057 -3.695 1.00 57.22 91 ASN A O 1
ATOM 706 N N . ARG A 1 92 ? -17.509 -11.077 -2.978 1.00 63.44 92 ARG A N 1
ATOM 707 C CA . ARG A 1 92 ? -17.706 -10.782 -1.557 1.00 63.44 92 ARG A CA 1
ATOM 708 C C . ARG A 1 92 ? -16.394 -10.251 -1.001 1.00 63.44 92 ARG A C 1
ATOM 710 O O . ARG A 1 92 ? -15.347 -10.867 -1.191 1.00 63.44 92 ARG A O 1
ATOM 717 N N . TYR A 1 93 ? -16.444 -9.132 -0.292 1.00 67.75 93 TYR A N 1
ATOM 718 C CA . TYR A 1 93 ? -15.264 -8.613 0.390 1.00 67.75 93 TYR A CA 1
ATOM 719 C C . TYR A 1 93 ? -15.034 -9.400 1.681 1.00 67.75 93 TYR A C 1
ATOM 721 O O . TYR A 1 93 ? -15.941 -9.551 2.496 1.00 67.75 93 TYR A O 1
ATOM 729 N N . ALA A 1 94 ? -13.809 -9.889 1.876 1.00 69.56 94 ALA A N 1
ATOM 730 C CA . ALA A 1 94 ? -13.419 -10.601 3.095 1.00 69.56 94 ALA A CA 1
ATOM 731 C C . ALA A 1 94 ? -13.166 -9.657 4.288 1.00 69.56 94 ALA A C 1
ATOM 733 O O . ALA A 1 94 ? -13.080 -10.105 5.429 1.00 69.56 94 ALA A O 1
ATOM 734 N N . TYR A 1 95 ? -13.011 -8.357 4.026 1.00 73.94 95 TYR A N 1
ATOM 735 C CA . TYR A 1 95 ? -12.792 -7.322 5.029 1.00 73.94 95 TYR A CA 1
ATOM 736 C C . TYR A 1 95 ? -13.206 -5.951 4.484 1.00 73.94 95 TYR A C 1
ATOM 738 O O . TYR A 1 95 ? -13.317 -5.752 3.274 1.00 73.94 95 TYR A O 1
ATOM 746 N N . ARG A 1 96 ? -13.382 -4.988 5.391 1.00 76.25 96 ARG A N 1
ATOM 747 C CA . ARG A 1 96 ? -13.482 -3.562 5.065 1.00 76.25 96 ARG A CA 1
ATOM 748 C C . ARG A 1 96 ? -12.385 -2.793 5.783 1.00 76.25 96 ARG A C 1
ATOM 750 O O . ARG A 1 96 ? -11.959 -3.187 6.867 1.00 76.25 96 ARG A O 1
ATOM 757 N N . PHE A 1 97 ? -11.957 -1.686 5.194 1.00 77.56 97 PHE A N 1
ATOM 758 C CA . PHE A 1 97 ? -11.112 -0.735 5.898 1.00 77.56 97 PHE A CA 1
ATOM 759 C C . PHE A 1 97 ? -11.978 0.194 6.752 1.00 77.56 97 PHE A C 1
ATOM 761 O O . PHE A 1 97 ? -13.018 0.674 6.306 1.00 77.56 97 PHE A O 1
ATOM 768 N N . GLU A 1 98 ? -11.533 0.458 7.976 1.00 78.00 98 GLU A N 1
ATOM 769 C CA . GLU A 1 98 ? -12.134 1.436 8.882 1.00 78.00 98 GLU A CA 1
ATOM 770 C C . GLU A 1 98 ? -11.063 2.409 9.370 1.00 78.00 98 GLU A C 1
ATOM 772 O O . GLU A 1 98 ? -9.888 2.046 9.451 1.00 78.00 98 GLU A O 1
ATOM 777 N N . ALA A 1 99 ? -11.474 3.638 9.708 1.00 83.69 99 ALA A N 1
ATOM 778 C CA . ALA A 1 99 ? -10.585 4.695 10.198 1.00 83.69 99 ALA A CA 1
ATOM 779 C C . ALA A 1 99 ? -9.340 4.892 9.308 1.00 83.6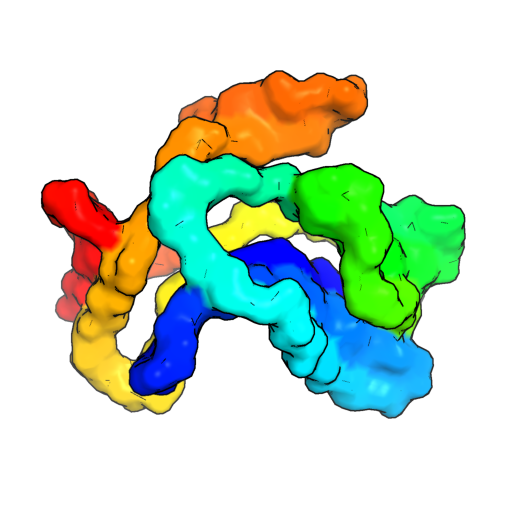9 99 ALA A C 1
ATOM 781 O O . ALA A 1 99 ? -8.207 4.945 9.793 1.00 83.69 99 ALA A O 1
ATOM 782 N N . VAL A 1 100 ? -9.562 4.961 7.991 1.00 81.88 100 VAL A N 1
ATOM 783 C CA . VAL A 1 100 ? -8.496 5.173 7.010 1.00 81.88 100 VAL A CA 1
ATOM 784 C C . VAL A 1 100 ? -7.936 6.579 7.177 1.00 81.88 100 VAL A C 1
ATOM 786 O O . VAL A 1 100 ? -8.676 7.560 7.240 1.00 81.88 100 VAL A O 1
ATOM 789 N N . SER A 1 101 ? -6.614 6.673 7.226 1.00 85.81 101 SER A N 1
ATOM 790 C CA . SER A 1 101 ? -5.887 7.935 7.212 1.00 85.81 101 SER A CA 1
ATOM 791 C C . SER A 1 101 ? -4.836 7.918 6.118 1.00 85.81 101 SER A C 1
ATOM 793 O O . SER A 1 101 ? -4.279 6.867 5.802 1.00 85.81 101 SER A O 1
ATOM 795 N N . THR A 1 102 ? -4.530 9.090 5.578 1.00 84.12 102 THR A N 1
ATOM 796 C CA . THR A 1 102 ? -3.428 9.291 4.638 1.00 84.12 102 THR A CA 1
ATOM 797 C C . THR A 1 102 ? -2.371 10.183 5.274 1.00 84.12 102 THR A C 1
ATOM 799 O O . THR A 1 102 ? -2.671 11.064 6.084 1.00 84.12 102 THR A O 1
ATOM 802 N N . LEU A 1 103 ? -1.106 9.910 4.956 1.00 80.88 103 LEU A N 1
ATOM 803 C CA . LEU A 1 103 ? 0.012 10.738 5.385 1.00 80.88 103 LEU A CA 1
ATOM 804 C C . LEU A 1 103 ? 0.218 11.836 4.343 1.00 80.88 103 LEU A C 1
ATOM 806 O O . LEU A 1 103 ? 0.666 11.560 3.232 1.00 80.88 103 LEU A O 1
ATOM 810 N N . HIS A 1 104 ? -0.084 13.075 4.712 1.00 76.75 104 HIS A N 1
ATOM 811 C CA . HIS A 1 104 ? 0.144 14.245 3.874 1.00 76.75 104 HIS A CA 1
ATOM 812 C C . HIS A 1 104 ? 1.024 15.239 4.632 1.00 76.75 104 HIS A C 1
ATOM 814 O O . HIS A 1 104 ? 0.753 15.557 5.789 1.00 76.75 104 HIS A O 1
ATOM 820 N N . SER A 1 105 ? 2.107 15.705 4.004 1.00 81.06 105 SER A N 1
ATOM 821 C CA . SER A 1 105 ? 3.030 16.686 4.603 1.00 81.06 105 SER A CA 1
ATOM 822 C C . SER A 1 105 ? 3.510 16.302 6.018 1.00 81.06 105 SER A C 1
ATOM 824 O O . SER A 1 105 ? 3.603 17.135 6.916 1.00 81.06 105 SER A O 1
ATOM 826 N N . GLY A 1 106 ? 3.770 15.007 6.239 1.00 81.06 106 GLY A N 1
ATOM 827 C CA . GLY A 1 106 ? 4.269 14.470 7.511 1.00 81.06 106 GLY A CA 1
ATOM 828 C C . GLY A 1 106 ? 3.219 14.275 8.611 1.00 81.06 106 GLY A C 1
ATOM 829 O O . GLY A 1 106 ? 3.573 13.843 9.706 1.00 81.06 106 GLY A O 1
ATOM 830 N N . ARG A 1 107 ? 1.934 14.544 8.348 1.00 84.75 107 ARG A N 1
ATOM 831 C CA . ARG A 1 107 ? 0.842 14.334 9.311 1.00 84.75 107 ARG A CA 1
ATOM 832 C C . ARG A 1 107 ? -0.184 13.344 8.779 1.00 84.75 107 ARG A C 1
ATOM 834 O O . ARG A 1 107 ? -0.577 13.404 7.617 1.00 84.75 107 ARG A O 1
ATOM 841 N N . TRP A 1 108 ? -0.609 12.422 9.639 1.00 84.31 108 TRP A N 1
ATOM 842 C CA . TRP A 1 108 ? -1.737 11.545 9.342 1.00 84.31 108 TRP A CA 1
ATOM 843 C C . TRP A 1 108 ? -3.029 12.338 9.502 1.00 84.31 108 TRP A C 1
ATOM 845 O O . TRP A 1 108 ? -3.295 12.872 10.577 1.00 84.31 108 TRP A O 1
ATOM 855 N N . ALA A 1 109 ? -3.822 12.400 8.441 1.00 85.88 109 ALA A N 1
ATOM 856 C CA . ALA A 1 109 ? -5.159 12.970 8.457 1.00 85.88 109 ALA A CA 1
ATOM 857 C C . ALA A 1 109 ? -6.171 11.877 8.113 1.00 85.88 109 ALA A C 1
ATOM 859 O O . ALA A 1 109 ? -5.882 10.998 7.299 1.00 85.88 109 ALA A O 1
ATOM 860 N N . ALA A 1 110 ? -7.347 11.908 8.743 1.00 85.25 110 ALA A N 1
ATOM 861 C CA . ALA A 1 110 ? -8.441 11.027 8.354 1.0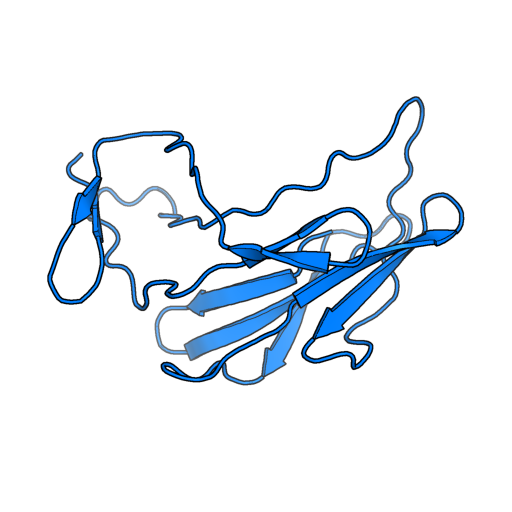0 85.25 110 ALA A CA 1
ATOM 862 C C . ALA A 1 110 ? -8.788 11.260 6.877 1.00 85.25 110 ALA A C 1
ATOM 864 O O . ALA A 1 110 ? -8.832 12.403 6.421 1.00 85.25 110 ALA A O 1
ATOM 865 N N . LEU A 1 111 ? -9.003 10.173 6.137 1.00 79.88 111 LEU A N 1
ATOM 866 C CA . LEU A 1 111 ? -9.469 10.245 4.761 1.00 79.88 111 LEU A CA 1
ATOM 867 C C . LEU A 1 111 ? -10.894 10.808 4.783 1.00 79.88 111 LEU A C 1
ATOM 869 O O . LEU A 1 111 ? -11.810 10.136 5.253 1.00 79.88 111 LEU A O 1
ATOM 873 N N . ALA A 1 112 ? -11.044 12.058 4.345 1.00 71.56 112 ALA A N 1
ATOM 874 C CA . ALA A 1 112 ? -12.319 12.770 4.371 1.00 71.56 112 ALA A CA 1
ATOM 875 C C . ALA A 1 112 ? -13.189 12.443 3.149 1.00 71.56 112 ALA A C 1
ATOM 877 O O . ALA A 1 112 ? -14.383 12.220 3.307 1.00 71.56 112 ALA A O 1
ATOM 878 N N . ASP A 1 113 ? -12.568 12.339 1.970 1.00 66.25 113 ASP A N 1
ATOM 879 C CA . ASP A 1 113 ? -13.232 12.017 0.708 1.00 66.25 113 ASP A CA 1
ATOM 880 C C . ASP A 1 113 ? -12.578 10.803 0.047 1.00 66.25 113 ASP A C 1
ATOM 882 O O . ASP A 1 113 ? -11.351 10.673 0.011 1.00 66.25 113 ASP A O 1
ATOM 886 N N . ALA A 1 114 ? -13.411 9.913 -0.488 1.00 66.44 114 ALA A N 1
ATOM 887 C CA . ALA A 1 114 ? -12.992 8.774 -1.291 1.00 66.44 114 ALA A CA 1
ATOM 888 C C . ALA A 1 114 ? -13.834 8.731 -2.568 1.00 66.44 114 ALA A C 1
ATOM 890 O O . ALA A 1 114 ? -15.063 8.696 -2.512 1.00 66.44 114 ALA A O 1
ATOM 891 N N . GLU A 1 115 ? -13.171 8.719 -3.721 1.00 63.97 115 GLU A N 1
ATOM 892 C CA . GLU A 1 115 ? -13.838 8.550 -5.006 1.00 63.97 115 GLU A CA 1
ATOM 893 C C . GLU A 1 115 ? -14.038 7.060 -5.298 1.00 63.97 115 GLU A C 1
ATOM 895 O O . GLU A 1 115 ? -13.117 6.249 -5.178 1.00 63.97 115 GLU A O 1
ATOM 900 N N . ARG A 1 116 ? -15.258 6.694 -5.696 1.00 63.28 116 ARG A N 1
ATOM 901 C CA . ARG A 1 116 ? -15.566 5.349 -6.180 1.00 63.28 116 ARG A CA 1
ATOM 902 C C . ARG A 1 116 ? -15.319 5.286 -7.684 1.00 63.28 116 ARG A C 1
ATOM 904 O O . ARG A 1 116 ? -16.077 5.872 -8.450 1.00 63.28 116 ARG A O 1
ATOM 911 N N . LEU A 1 117 ? -14.337 4.492 -8.099 1.00 57.50 117 LEU A N 1
ATOM 912 C CA . LEU A 1 117 ? -14.099 4.180 -9.508 1.00 57.50 117 LEU A CA 1
ATOM 913 C C . LEU A 1 117 ? -14.785 2.846 -9.861 1.00 57.50 117 LEU A C 1
ATOM 915 O O . LEU A 1 117 ? -14.336 1.794 -9.414 1.00 57.50 117 LEU A O 1
ATOM 919 N N . GLY A 1 118 ? -15.880 2.874 -10.636 1.00 60.84 118 GLY A N 1
ATOM 920 C CA . GLY A 1 118 ? -16.558 1.667 -11.149 1.00 60.84 118 GLY A CA 1
ATOM 921 C C . GLY A 1 118 ? -18.036 1.497 -10.752 1.00 60.84 118 GLY A C 1
ATOM 922 O O . GLY A 1 118 ? -18.715 2.462 -10.397 1.00 60.84 118 GLY A O 1
ATOM 923 N N . ALA A 1 119 ? -18.542 0.259 -10.866 1.00 57.88 119 ALA A N 1
ATOM 924 C CA . ALA A 1 119 ? -19.955 -0.099 -10.685 1.00 57.88 119 ALA A CA 1
ATOM 925 C C . ALA A 1 119 ? -20.485 0.151 -9.257 1.00 57.88 119 ALA A C 1
ATOM 927 O O . ALA A 1 119 ? -19.729 0.271 -8.289 1.00 57.88 119 ALA A O 1
ATOM 928 N N . GLY A 1 120 ? -21.813 0.247 -9.130 1.00 59.06 120 GLY A N 1
ATOM 929 C CA . GLY A 1 120 ? -22.497 0.505 -7.865 1.00 59.06 120 GLY A CA 1
ATOM 930 C C . GLY A 1 120 ? -22.205 -0.570 -6.815 1.00 59.06 120 GLY A C 1
ATOM 931 O O . GLY A 1 120 ? -22.566 -1.730 -6.985 1.00 59.06 120 GLY A O 1
ATOM 932 N N . VAL A 1 121 ? -21.573 -0.166 -5.713 1.00 59.72 121 VAL A N 1
ATOM 933 C CA . VAL A 1 121 ? -21.414 -0.994 -4.508 1.00 59.72 121 VAL A CA 1
ATOM 934 C C . VAL A 1 121 ? -22.468 -0.600 -3.479 1.00 59.72 121 VAL A C 1
ATOM 936 O O . VAL A 1 121 ? -22.564 0.570 -3.103 1.00 59.72 121 VAL A O 1
ATOM 939 N N . THR A 1 122 ? -23.229 -1.581 -3.010 1.00 62.34 122 THR A N 1
ATOM 940 C CA . THR A 1 122 ? -24.100 -1.493 -1.838 1.00 62.34 122 THR A CA 1
ATOM 941 C C . THR A 1 122 ? -23.262 -1.745 -0.592 1.00 62.34 122 THR A C 1
ATOM 943 O O . THR A 1 122 ? -22.339 -2.553 -0.611 1.00 62.34 122 THR A O 1
ATOM 946 N N . ARG A 1 123 ? -23.530 -1.026 0.498 1.00 59.22 123 ARG A N 1
ATOM 947 C CA . ARG A 1 123 ? -22.854 -1.242 1.782 1.00 59.22 123 ARG A CA 1
ATOM 948 C C . ARG A 1 123 ? -23.658 -2.229 2.625 1.00 59.22 123 ARG A C 1
ATOM 950 O O . ARG A 1 123 ? -24.820 -1.965 2.910 1.00 59.22 123 ARG A O 1
ATOM 957 N N . ASP A 1 124 ? -22.989 -3.264 3.118 1.00 62.19 124 ASP A N 1
ATOM 958 C CA . ASP A 1 124 ? -23.559 -4.303 3.975 1.00 62.19 124 ASP A CA 1
ATOM 959 C C . ASP A 1 124 ? -22.940 -4.247 5.386 1.00 62.19 124 ASP A C 1
ATOM 961 O O . ASP A 1 124 ? -21.917 -3.594 5.628 1.00 62.19 124 ASP A O 1
ATOM 965 N N . SER A 1 125 ? -23.536 -4.951 6.354 1.00 51.50 125 SER A N 1
ATOM 966 C CA . SER A 1 125 ? -23.060 -4.968 7.749 1.00 51.50 125 SER A CA 1
ATOM 967 C C . SER A 1 125 ? -21.606 -5.444 7.882 1.00 51.50 125 SER A C 1
ATOM 969 O O . SER A 1 125 ? -20.865 -4.920 8.720 1.00 51.50 125 SER A O 1
ATOM 971 N N . SER A 1 126 ? -21.176 -6.361 7.011 1.00 47.62 126 SER A N 1
ATOM 972 C CA . SER A 1 126 ? -19.832 -6.945 6.979 1.00 47.62 126 SER A CA 1
ATOM 973 C C . SER A 1 126 ? -18.952 -6.468 5.817 1.00 47.62 126 SER A C 1
ATOM 975 O O . SER A 1 126 ? -17.855 -6.995 5.649 1.00 47.62 126 SER A O 1
ATOM 977 N N . GLY A 1 127 ? -19.382 -5.492 5.006 1.00 55.81 127 GLY A N 1
ATOM 978 C CA . GLY A 1 127 ? -18.590 -5.065 3.848 1.00 55.81 127 GLY A CA 1
ATOM 979 C C . GLY A 1 127 ? -19.368 -4.278 2.803 1.00 55.81 127 GLY A C 1
ATOM 980 O O . GLY A 1 127 ? -20.193 -3.433 3.137 1.00 55.81 127 GLY A O 1
ATOM 981 N N . PHE A 1 128 ? -19.067 -4.542 1.537 1.00 53.69 128 PHE A N 1
ATOM 982 C CA . PHE A 1 128 ? -19.774 -3.991 0.388 1.00 53.69 128 PHE A CA 1
ATOM 983 C C . PHE A 1 128 ? -20.164 -5.137 -0.556 1.00 53.69 128 PHE A C 1
ATOM 985 O O . PHE A 1 128 ? -19.545 -6.198 -0.524 1.00 53.69 128 PHE A O 1
ATOM 992 N N . SER A 1 129 ? -21.169 -4.944 -1.394 1.00 57.16 129 SER A N 1
ATOM 993 C CA . SER A 1 129 ? -21.565 -5.867 -2.454 1.00 57.16 129 SER A CA 1
ATOM 994 C C . SER A 1 129 ? -21.682 -5.093 -3.760 1.00 57.16 129 SER A C 1
ATOM 996 O O . SER A 1 129 ? -22.353 -4.069 -3.824 1.00 57.16 129 SER A O 1
ATOM 998 N N . ALA A 1 130 ? -20.987 -5.539 -4.804 1.00 52.03 130 ALA A N 1
ATOM 999 C CA . ALA A 1 130 ? -21.144 -4.973 -6.139 1.00 52.03 130 ALA A CA 1
ATOM 1000 C C . ALA A 1 130 ? -22.272 -5.725 -6.853 1.00 52.03 130 ALA A C 1
ATOM 1002 O O . ALA A 1 130 ? -22.187 -6.947 -7.017 1.00 52.03 130 ALA A O 1
ATOM 1003 N N . LEU A 1 131 ? -23.326 -5.009 -7.247 1.00 51.53 131 LEU A N 1
ATOM 1004 C CA . LEU A 1 131 ? -24.330 -5.540 -8.167 1.00 51.53 131 LEU A CA 1
ATOM 1005 C C . LEU A 1 131 ? -23.832 -5.268 -9.591 1.00 51.53 131 LEU A C 1
ATOM 1007 O O . LEU A 1 131 ? -23.472 -4.132 -9.907 1.00 51.53 131 LEU A O 1
ATOM 1011 N N . GLY A 1 132 ? -23.738 -6.330 -10.393 1.00 49.78 132 GLY A N 1
ATOM 1012 C CA . GLY A 1 132 ? -23.483 -6.256 -11.833 1.00 49.78 132 GLY A CA 1
ATOM 1013 C C . GLY A 1 132 ? -24.769 -6.023 -12.604 1.00 49.78 132 GLY A C 1
ATOM 1014 O O . GLY A 1 132 ? -25.813 -6.541 -12.145 1.00 49.78 132 GLY A O 1
#

Radius of gyration: 16.13 Å; chains: 1; bounding box: 41×37×32 Å

Secondary structure (DSSP, 8-state):
--EEEEEETTTEEEEEEEE--TTPPPEEEEEEE--TT----EEEEEEETTEEEEEETTEEEEEEEE---TTS-PPP--------SS--SPPBPS----S-EEEETTEEEE-------SSPEEEETTEEEE--